Protein AF-A0A535X937-F1 (afdb_monomer_lite)

Foldseek 3Di:
DFDEAEAEFFAFDDDPRCPPARAHDPVSLVVLLVVLVVDDDAFAEEEEPGNRRVSSCVSSPDDHPYYDNCPPVCVVVVVVVVVVVCVVIPRHYYYYYDHD

Sequence (100 aa):
MRTLEVRRHAYTKRGAARGRGSHLSQEGIEQARSIGVSMGPFGYVTASLAPRTLETAIALGYAVDDLLDLSGELWEAAQAELAHRVARHDPRLTCVTSSF

Secondary structure (DSSP, 8-state):
---EEEEE--PBP-GGGG-SS-PBPHHHHHHHHHHHHHS---SEEEEESSHHHHHHHHHTT----EEE---GGGHHHHHHHHHHHHTTS-TT-EEEEE--

Structure (mmCIF, N/CA/C/O backbone):
data_AF-A0A535X937-F1
#
_entry.id   AF-A0A535X937-F1
#
loop_
_atom_site.group_PDB
_atom_site.id
_atom_site.type_symbol
_atom_site.label_atom_id
_atom_site.label_alt_id
_atom_site.label_comp_id
_atom_site.label_asym_id
_atom_site.label_entity_id
_atom_site.label_seq_id
_atom_site.pdbx_PDB_ins_code
_atom_site.Cartn_x
_atom_site.Cartn_y
_atom_site.Cartn_z
_atom_site.occupancy
_atom_site.B_iso_or_equiv
_atom_site.auth_seq_id
_atom_site.auth_comp_id
_atom_site.auth_asym_id
_atom_site.auth_atom_id
_atom_site.pdbx_PDB_model_num
ATOM 1 N N . MET A 1 1 ? 3.423 -4.375 -22.761 1.00 61.03 1 MET A N 1
ATOM 2 C CA . MET A 1 1 ? 3.274 -2.969 -22.328 1.00 61.03 1 MET A CA 1
ATOM 3 C C . MET A 1 1 ? 3.719 -2.901 -20.875 1.00 61.03 1 MET A C 1
ATOM 5 O O . MET A 1 1 ? 3.467 -3.870 -20.171 1.00 61.03 1 MET A O 1
ATOM 9 N N . ARG A 1 2 ? 4.446 -1.859 -20.46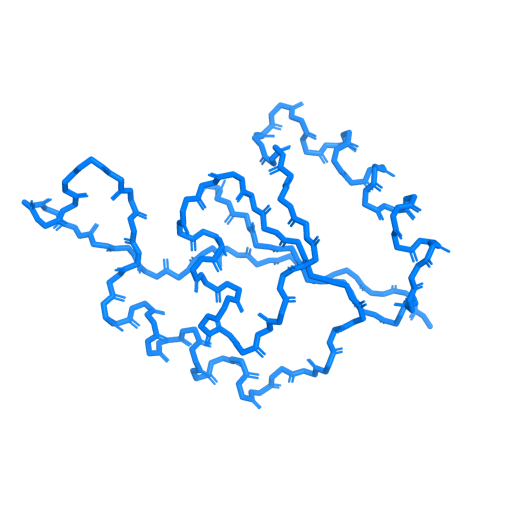0 1.00 69.94 2 ARG A N 1
ATOM 10 C CA . ARG A 1 2 ? 4.857 -1.673 -19.057 1.00 69.94 2 ARG A CA 1
ATOM 11 C C . ARG A 1 2 ? 3.807 -0.800 -18.377 1.00 69.94 2 ARG A C 1
ATOM 13 O O . ARG A 1 2 ? 3.458 0.231 -18.947 1.00 69.94 2 ARG A O 1
ATOM 20 N N . THR A 1 3 ? 3.324 -1.205 -17.207 1.00 77.81 3 THR A N 1
ATOM 21 C CA . THR A 1 3 ? 2.255 -0.497 -16.491 1.00 77.81 3 THR A CA 1
ATOM 22 C C . THR A 1 3 ? 2.694 -0.193 -15.059 1.00 77.81 3 THR A C 1
ATOM 24 O O . THR A 1 3 ? 3.202 -1.070 -14.359 1.00 77.81 3 THR A O 1
ATOM 27 N N . LEU A 1 4 ? 2.490 1.057 -14.642 1.00 82.06 4 LEU A N 1
ATOM 28 C CA . LEU A 1 4 ? 2.720 1.546 -13.284 1.00 82.06 4 LEU A CA 1
ATOM 29 C C . LEU A 1 4 ? 1.363 1.809 -12.621 1.00 82.06 4 LEU A C 1
ATOM 31 O O . LEU A 1 4 ? 0.587 2.622 -13.114 1.00 82.06 4 LEU A O 1
ATOM 35 N N . GLU A 1 5 ? 1.098 1.132 -11.510 1.00 86.81 5 GLU A N 1
ATOM 36 C CA . GLU A 1 5 ? -0.079 1.326 -10.666 1.00 86.81 5 GLU A CA 1
ATOM 37 C C . GLU A 1 5 ? 0.341 2.118 -9.425 1.00 86.81 5 GLU A C 1
ATOM 39 O O . GLU A 1 5 ? 1.164 1.663 -8.628 1.00 86.81 5 GLU A O 1
ATOM 44 N N . VAL A 1 6 ? -0.234 3.304 -9.240 1.00 85.94 6 VAL A N 1
ATOM 45 C CA . VAL A 1 6 ? 0.023 4.142 -8.062 1.00 85.94 6 VAL A CA 1
ATOM 46 C C . VAL A 1 6 ? -1.239 4.199 -7.216 1.00 85.94 6 VAL A C 1
ATOM 48 O O . VAL A 1 6 ? -2.300 4.602 -7.694 1.00 85.94 6 VAL A O 1
ATOM 51 N N . ARG A 1 7 ? -1.136 3.816 -5.941 1.00 87.69 7 ARG A N 1
ATOM 52 C CA . ARG A 1 7 ? -2.267 3.787 -5.006 1.00 87.69 7 ARG A CA 1
ATOM 53 C C . ARG A 1 7 ? -1.948 4.535 -3.725 1.00 87.69 7 ARG A C 1
ATOM 55 O O . ARG A 1 7 ? -0.822 4.535 -3.239 1.00 87.69 7 ARG A O 1
ATOM 62 N N . ARG A 1 8 ? -2.979 5.134 -3.131 1.00 87.75 8 ARG A N 1
ATOM 63 C CA . ARG A 1 8 ? -2.887 5.679 -1.773 1.00 87.75 8 ARG A CA 1
ATOM 64 C C . ARG A 1 8 ? -2.999 4.571 -0.732 1.00 87.75 8 ARG A C 1
ATOM 66 O O . ARG A 1 8 ? -3.622 3.540 -0.984 1.00 87.75 8 ARG A O 1
ATOM 73 N N . HIS A 1 9 ? -2.423 4.811 0.444 1.00 90.44 9 HIS A N 1
ATOM 74 C CA . HIS A 1 9 ? -2.623 3.939 1.601 1.00 90.44 9 HIS A CA 1
ATOM 75 C C . HIS A 1 9 ? -4.108 3.825 1.988 1.00 90.44 9 HIS A C 1
ATOM 77 O O . HIS A 1 9 ? -4.900 4.747 1.768 1.00 90.44 9 HIS A O 1
ATOM 83 N N . ALA A 1 10 ? -4.464 2.710 2.623 1.00 91.56 10 ALA A N 1
ATOM 84 C CA . ALA A 1 10 ? -5.805 2.486 3.151 1.00 91.56 10 ALA A CA 1
ATOM 85 C C . ALA A 1 10 ? -6.087 3.337 4.407 1.00 91.56 10 ALA A C 1
ATOM 87 O O . ALA A 1 10 ? -5.258 4.142 4.853 1.00 91.56 10 ALA A O 1
ATOM 88 N N . TYR A 1 11 ? -7.282 3.184 4.983 1.00 91.38 11 TYR A N 1
ATOM 89 C CA . TYR A 1 11 ? -7.692 3.952 6.157 1.00 91.38 11 TYR A CA 1
ATOM 90 C C . TYR A 1 11 ? -6.769 3.750 7.360 1.00 91.38 11 TYR A C 1
ATOM 92 O O . TYR A 1 11 ? -6.375 2.640 7.712 1.00 91.38 11 TYR A O 1
ATOM 100 N N . THR A 1 12 ? -6.448 4.857 8.024 1.00 91.75 12 THR A N 1
ATOM 101 C CA . THR A 1 12 ? -5.575 4.881 9.197 1.00 91.75 12 THR A CA 1
ATOM 102 C C . THR A 1 12 ? -6.377 5.005 10.483 1.00 91.75 12 THR A C 1
ATOM 104 O O . THR A 1 12 ? -7.494 5.532 10.486 1.00 91.75 12 THR A O 1
ATOM 107 N N . LYS A 1 13 ? -5.771 4.617 11.608 1.00 90.69 13 LYS A N 1
ATOM 108 C CA . LYS A 1 13 ? -6.316 4.914 12.941 1.00 90.69 13 LYS A CA 1
ATOM 109 C C . LYS A 1 13 ? -6.554 6.423 13.097 1.00 90.69 13 LYS A C 1
ATOM 111 O O . LYS A 1 13 ? -5.772 7.249 12.615 1.00 90.69 13 LYS A O 1
ATOM 116 N N . ARG A 1 14 ? -7.647 6.789 13.772 1.00 83.88 14 ARG A N 1
ATOM 117 C CA . ARG A 1 14 ? -8.049 8.183 14.032 1.00 83.88 14 ARG A CA 1
ATOM 118 C C . ARG A 1 14 ? -8.154 8.450 15.537 1.00 83.88 14 ARG A C 1
ATOM 120 O O . ARG A 1 14 ? -8.231 7.517 16.334 1.00 83.88 14 ARG A O 1
ATOM 127 N N . GLY A 1 15 ? -8.167 9.728 15.917 1.00 80.81 15 GLY A N 1
ATOM 128 C CA . GLY A 1 15 ? -8.345 10.160 17.308 1.00 80.81 15 GLY A CA 1
ATOM 129 C C . GLY A 1 15 ? -7.245 9.650 18.245 1.00 80.81 15 GLY A C 1
ATOM 130 O O . GLY A 1 15 ? -6.088 9.532 17.844 1.00 80.81 15 GLY A O 1
ATOM 131 N N . ALA A 1 16 ? -7.615 9.318 19.485 1.00 73.25 16 ALA A N 1
ATOM 132 C CA . ALA A 1 16 ? -6.687 8.830 20.512 1.00 73.25 16 ALA A CA 1
ATOM 133 C C . ALA A 1 16 ? -5.920 7.558 20.092 1.00 73.25 16 ALA A C 1
ATOM 135 O O . ALA A 1 16 ? -4.781 7.357 20.504 1.00 73.25 16 ALA A O 1
ATOM 136 N N . ALA A 1 17 ? -6.502 6.737 19.212 1.00 68.81 17 ALA A N 1
ATOM 137 C CA . ALA A 1 17 ? -5.885 5.513 18.703 1.00 68.81 17 ALA A CA 1
ATOM 138 C C . ALA A 1 17 ? -4.777 5.753 17.658 1.00 68.81 17 ALA A C 1
ATOM 140 O O . ALA A 1 17 ? -4.099 4.804 17.265 1.00 68.81 17 ALA A O 1
ATOM 141 N N . ARG A 1 18 ? -4.587 6.996 17.185 1.00 73.44 18 ARG A N 1
ATOM 142 C CA . ARG A 1 18 ? -3.542 7.339 16.206 1.00 73.44 18 ARG A CA 1
ATOM 143 C C . ARG A 1 18 ? -2.129 7.232 16.792 1.00 73.44 18 ARG A C 1
ATOM 145 O O . ARG A 1 18 ? -1.217 6.900 16.052 1.00 73.44 18 ARG A O 1
ATOM 152 N N . GLY A 1 19 ? -1.935 7.479 18.092 1.00 69.00 19 GLY A N 1
ATOM 153 C CA . GLY A 1 19 ? -0.622 7.374 18.749 1.00 69.00 19 GLY A CA 1
ATOM 154 C C . GLY A 1 19 ? 0.530 8.097 18.016 1.00 69.00 19 GLY A C 1
ATOM 155 O O . GLY A 1 19 ? 0.317 9.089 17.314 1.00 69.00 19 GLY A O 1
ATOM 156 N N . ARG A 1 20 ? 1.765 7.587 18.174 1.00 56.03 20 ARG A N 1
ATOM 157 C CA . ARG A 1 20 ? 2.956 7.989 17.398 1.00 56.03 20 ARG A CA 1
ATOM 158 C C . ARG A 1 20 ? 3.091 7.110 16.152 1.00 56.03 20 ARG A C 1
ATOM 160 O O . ARG A 1 20 ? 3.873 6.171 16.137 1.00 56.03 20 ARG A O 1
ATOM 167 N N . GLY A 1 21 ? 2.314 7.405 15.118 1.00 62.44 21 GLY A N 1
ATOM 168 C CA . GLY A 1 21 ? 2.424 6.715 13.833 1.00 62.44 21 GLY A CA 1
ATOM 169 C C . GLY A 1 21 ? 1.062 6.527 13.197 1.00 62.44 21 GLY A C 1
ATOM 170 O O . GLY A 1 21 ? 0.156 5.955 13.787 1.00 62.44 21 GLY A O 1
ATOM 171 N N . SER A 1 22 ? 0.891 7.021 11.974 1.00 81.81 22 SER A N 1
ATOM 172 C CA . SER A 1 22 ? -0.385 6.927 11.264 1.00 81.81 22 SER A CA 1
ATOM 173 C C . SER A 1 22 ? -0.593 5.524 10.681 1.00 81.81 22 SER A C 1
ATOM 175 O O . SER A 1 22 ? -0.739 5.418 9.474 1.00 81.81 22 SER A O 1
ATOM 177 N N . HIS A 1 23 ? -0.556 4.474 11.505 1.00 90.62 23 HIS A N 1
ATOM 178 C CA . HIS A 1 23 ? -0.773 3.073 11.120 1.00 90.62 23 HIS A CA 1
ATOM 179 C C . HIS A 1 23 ? -2.201 2.829 10.607 1.00 90.62 23 HIS A C 1
ATOM 181 O O . HIS A 1 23 ? -3.119 3.610 10.899 1.00 90.62 23 HIS A O 1
ATOM 187 N N . LEU A 1 24 ? -2.408 1.732 9.880 1.00 92.75 24 LEU A N 1
ATOM 188 C CA . LEU A 1 24 ? -3.726 1.331 9.392 1.00 92.75 24 LEU A CA 1
ATOM 189 C C . LEU A 1 24 ? -4.708 1.023 10.530 1.00 92.75 24 LEU A C 1
ATOM 191 O O . LEU A 1 24 ? -4.345 0.516 11.597 1.00 92.75 24 LEU A O 1
ATOM 195 N N . SER A 1 25 ? -5.979 1.355 10.302 1.00 93.25 25 SER A N 1
ATOM 196 C CA . SER A 1 25 ? -7.084 0.826 11.101 1.00 93.25 25 SER A CA 1
ATOM 197 C C . SER A 1 25 ? -7.413 -0.599 10.652 1.00 93.25 25 SER A C 1
ATOM 199 O O . SER A 1 25 ? -7.044 -1.015 9.555 1.00 93.25 25 SER A O 1
ATOM 201 N N . GLN A 1 26 ? -8.150 -1.341 11.479 1.00 94.38 26 GLN A N 1
ATOM 202 C CA . GLN A 1 26 ? -8.649 -2.666 11.101 1.00 94.38 26 GLN A CA 1
ATOM 203 C C . GLN A 1 26 ? -9.505 -2.605 9.822 1.00 94.38 26 GLN A C 1
ATOM 205 O O . GLN A 1 26 ? -9.299 -3.392 8.904 1.00 94.38 26 GLN A O 1
ATOM 210 N N . GLU A 1 27 ? -10.373 -1.596 9.717 1.00 95.31 27 GLU A N 1
ATOM 211 C CA . GLU A 1 27 ? -11.150 -1.300 8.506 1.00 95.31 27 GLU A CA 1
ATOM 212 C C . GLU A 1 27 ? -10.245 -1.048 7.285 1.00 95.31 27 GLU A C 1
ATOM 214 O O . GLU A 1 27 ? -10.521 -1.533 6.191 1.00 95.31 27 GLU A O 1
ATOM 219 N N . GLY A 1 28 ? -9.124 -0.337 7.462 1.00 94.75 28 GLY A N 1
ATOM 220 C CA . GLY A 1 28 ? -8.138 -0.126 6.402 1.00 94.75 28 GLY A CA 1
ATOM 221 C C . GLY A 1 28 ? -7.466 -1.422 5.945 1.00 94.75 28 GLY A C 1
ATOM 222 O O . GLY A 1 28 ? -7.264 -1.617 4.748 1.00 94.75 28 GLY A O 1
ATOM 223 N N . ILE A 1 29 ? -7.167 -2.335 6.874 1.00 96.44 29 ILE A N 1
ATOM 224 C CA . ILE A 1 29 ? -6.625 -3.664 6.553 1.00 96.44 29 ILE A CA 1
ATOM 225 C C . ILE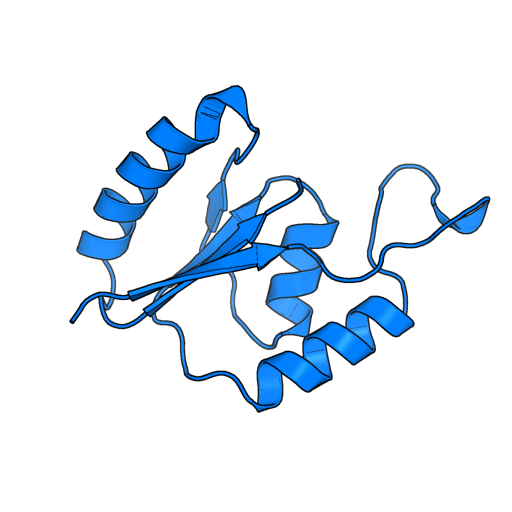 A 1 29 ? -7.646 -4.482 5.752 1.00 96.44 29 ILE A C 1
ATOM 227 O O . ILE A 1 29 ? -7.292 -5.096 4.747 1.00 96.44 29 ILE A O 1
ATOM 231 N N . GLU A 1 30 ? -8.910 -4.490 6.173 1.00 97.81 30 GLU A N 1
ATOM 232 C CA . GLU A 1 30 ? -9.988 -5.219 5.492 1.00 97.81 30 GLU A CA 1
ATOM 233 C C . GLU A 1 30 ? -10.256 -4.667 4.091 1.00 97.81 30 GLU A C 1
ATOM 235 O O . GLU A 1 30 ? -10.356 -5.437 3.133 1.00 97.81 30 GLU A O 1
ATOM 240 N N . GLN A 1 31 ? -10.277 -3.339 3.951 1.00 95.06 31 GLN A N 1
ATOM 241 C CA . GLN A 1 31 ? -10.389 -2.668 2.661 1.00 95.06 31 GLN A CA 1
ATOM 242 C C . GLN A 1 31 ? -9.230 -3.043 1.730 1.00 95.06 31 GLN A C 1
ATOM 244 O O . GLN A 1 31 ? -9.466 -3.433 0.586 1.00 95.06 31 GLN A O 1
ATOM 249 N N . ALA A 1 32 ? -7.985 -2.944 2.207 1.00 95.31 32 ALA A N 1
ATOM 250 C CA . ALA A 1 32 ? -6.808 -3.298 1.420 1.00 95.31 32 ALA A CA 1
ATOM 251 C C . ALA A 1 32 ? -6.867 -4.763 0.971 1.00 95.31 32 ALA A C 1
ATOM 253 O O . ALA A 1 32 ? -6.709 -5.047 -0.213 1.00 95.31 32 ALA A O 1
ATOM 254 N N . ARG A 1 33 ? -7.207 -5.686 1.876 1.00 96.44 33 ARG A N 1
ATOM 255 C CA . ARG A 1 33 ? -7.345 -7.108 1.544 1.00 96.44 33 ARG A CA 1
ATOM 256 C C . ARG A 1 33 ? -8.404 -7.353 0.471 1.00 96.44 33 ARG A C 1
ATOM 258 O O . ARG A 1 33 ? -8.149 -8.091 -0.476 1.00 96.44 33 ARG A O 1
ATOM 265 N N . SER A 1 34 ? -9.571 -6.720 0.590 1.00 95.56 34 SER A N 1
ATOM 266 C CA . SER A 1 34 ? -10.647 -6.849 -0.399 1.00 95.56 34 SER A CA 1
ATOM 267 C C . SER A 1 34 ? -10.217 -6.373 -1.785 1.00 95.56 34 SER A C 1
ATOM 269 O O . SER A 1 34 ? -10.578 -6.997 -2.779 1.00 95.56 34 SER A O 1
ATOM 271 N N . ILE A 1 35 ? -9.471 -5.270 -1.859 1.00 93.25 35 ILE A N 1
ATOM 272 C CA . ILE A 1 35 ? -8.971 -4.737 -3.127 1.00 93.25 35 ILE A CA 1
ATOM 273 C C . ILE A 1 35 ? -7.928 -5.692 -3.715 1.00 93.25 35 ILE A C 1
ATOM 275 O O . ILE A 1 35 ? -8.035 -6.049 -4.886 1.00 93.25 35 ILE A O 1
ATOM 279 N N . GLY A 1 36 ? -6.979 -6.154 -2.898 1.00 92.62 36 GLY A N 1
ATOM 280 C CA . GLY A 1 36 ? -5.872 -7.015 -3.317 1.00 92.62 36 GLY A CA 1
ATOM 281 C C . GLY A 1 36 ? -6.317 -8.308 -3.999 1.00 92.62 36 GLY A C 1
ATOM 282 O O . GLY A 1 36 ? -5.736 -8.703 -5.001 1.00 92.62 36 GLY A O 1
ATOM 283 N N . VAL A 1 37 ? -7.425 -8.907 -3.544 1.00 93.25 37 VAL A N 1
ATOM 284 C CA . VAL A 1 37 ? -8.021 -10.107 -4.168 1.00 93.25 37 VAL A CA 1
ATOM 285 C C . VAL A 1 37 ? -8.417 -9.883 -5.634 1.00 93.25 37 VAL A C 1
ATOM 287 O O . VAL A 1 37 ? -8.368 -10.813 -6.433 1.00 93.25 37 VAL A O 1
ATOM 290 N N . SER A 1 38 ? -8.813 -8.662 -5.998 1.00 89.88 38 SER A N 1
ATOM 291 C CA . SER A 1 38 ? -9.203 -8.317 -7.373 1.00 89.88 38 SER A CA 1
ATOM 292 C C . SER A 1 38 ? -8.035 -7.860 -8.249 1.00 89.88 38 SER A C 1
ATOM 294 O O . SER A 1 38 ? -8.205 -7.661 -9.452 1.00 89.88 38 SER A O 1
ATOM 296 N N . MET A 1 39 ? -6.859 -7.656 -7.655 1.00 87.94 39 MET A N 1
ATOM 297 C CA . MET A 1 39 ? -5.703 -7.110 -8.349 1.00 87.94 39 MET A CA 1
ATOM 298 C C . MET A 1 39 ? -4.863 -8.225 -8.980 1.00 87.94 39 MET A C 1
ATOM 300 O O . MET A 1 39 ? -4.746 -9.333 -8.459 1.00 87.94 39 MET A O 1
ATOM 304 N N . GLY A 1 40 ? -4.267 -7.923 -10.134 1.00 84.12 40 GLY A N 1
ATOM 305 C CA . GLY A 1 40 ? -3.344 -8.835 -10.806 1.00 84.12 40 GLY A CA 1
ATOM 306 C C . GLY A 1 40 ? -2.005 -8.983 -10.067 1.00 84.12 40 GLY A C 1
ATOM 307 O O . GLY A 1 40 ? -1.743 -8.286 -9.081 1.00 84.12 40 GLY A O 1
ATOM 308 N N . PRO A 1 41 ? -1.125 -9.880 -10.539 1.00 86.81 41 PRO A N 1
ATOM 309 C CA . PRO A 1 41 ? 0.219 -10.014 -9.993 1.00 86.81 41 PRO A CA 1
ATOM 310 C C . PRO A 1 41 ? 1.084 -8.798 -10.350 1.00 86.81 41 PRO A C 1
ATOM 312 O O . PRO A 1 41 ? 1.066 -8.332 -11.491 1.00 86.81 41 PRO A O 1
ATOM 315 N N . PHE A 1 42 ? 1.887 -8.336 -9.391 1.00 87.31 42 PHE A N 1
ATOM 316 C CA . PHE A 1 42 ? 2.923 -7.326 -9.607 1.00 87.31 42 PHE A CA 1
ATOM 317 C C . PHE A 1 42 ? 4.304 -7.971 -9.593 1.00 87.31 42 PHE A C 1
ATOM 319 O O . PHE A 1 42 ? 4.580 -8.824 -8.754 1.00 87.31 42 PHE A O 1
ATOM 326 N N . GLY A 1 43 ? 5.157 -7.569 -10.535 1.00 84.62 43 GLY A N 1
ATOM 327 C CA . GLY A 1 43 ? 6.542 -8.042 -10.621 1.00 84.62 43 GLY A CA 1
ATOM 328 C C . GLY A 1 43 ? 7.505 -7.258 -9.729 1.00 84.62 43 GLY A C 1
ATOM 329 O O . GLY A 1 43 ? 8.623 -7.712 -9.505 1.00 84.62 43 GLY A O 1
ATOM 330 N N . TYR A 1 44 ? 7.078 -6.084 -9.252 1.00 86.56 44 TYR A N 1
ATOM 331 C CA . TYR A 1 44 ? 7.830 -5.250 -8.321 1.00 86.56 44 TYR A CA 1
ATOM 332 C C . TYR A 1 44 ? 6.871 -4.366 -7.513 1.00 86.56 44 TYR A C 1
ATOM 334 O O . TYR A 1 44 ? 6.014 -3.686 -8.091 1.00 86.56 44 TYR A O 1
ATOM 342 N N . VAL A 1 45 ? 6.999 -4.355 -6.190 1.00 89.75 45 VAL A N 1
ATOM 343 C CA . VAL A 1 45 ? 6.153 -3.564 -5.289 1.00 89.75 45 VAL A CA 1
ATOM 344 C C . VAL A 1 45 ? 7.017 -2.721 -4.371 1.00 89.75 45 VAL A C 1
ATOM 346 O O . VAL A 1 45 ? 7.868 -3.227 -3.643 1.00 89.75 45 VAL A O 1
ATOM 349 N N . THR A 1 46 ? 6.749 -1.420 -4.357 1.00 90.44 46 THR A N 1
ATOM 350 C CA . THR A 1 46 ? 7.404 -0.482 -3.451 1.00 90.44 46 THR A CA 1
ATOM 351 C C . THR A 1 46 ? 6.388 0.248 -2.582 1.00 90.44 46 THR A C 1
ATOM 353 O O . THR A 1 46 ? 5.242 0.489 -2.977 1.00 90.44 46 THR A O 1
ATOM 356 N N . ALA A 1 47 ? 6.826 0.628 -1.389 1.00 89.81 47 ALA A N 1
ATOM 357 C CA . ALA A 1 47 ? 6.071 1.470 -0.480 1.00 89.81 47 ALA A CA 1
ATOM 358 C C . ALA A 1 47 ? 6.905 2.675 -0.046 1.00 89.81 47 ALA A C 1
ATOM 360 O O . ALA A 1 47 ? 8.134 2.660 -0.101 1.00 89.81 47 ALA A O 1
ATOM 361 N N . SER A 1 48 ? 6.237 3.732 0.416 1.00 85.81 48 SER A N 1
ATOM 362 C CA . SER A 1 48 ? 6.962 4.839 1.036 1.00 85.81 48 SER A CA 1
ATOM 363 C C . SER A 1 48 ? 7.522 4.479 2.422 1.00 85.81 48 SER A C 1
ATOM 365 O O . SER A 1 48 ? 7.091 3.515 3.050 1.00 85.81 48 SER A O 1
ATOM 367 N N . LEU A 1 49 ? 8.402 5.324 2.967 1.00 86.50 49 LEU A N 1
ATOM 368 C CA . LEU A 1 49 ? 8.907 5.203 4.347 1.00 86.50 49 LEU A CA 1
ATOM 369 C C . LEU A 1 49 ? 7.827 5.338 5.446 1.00 86.50 49 LEU A C 1
ATOM 371 O O . LEU A 1 49 ? 8.106 5.140 6.629 1.00 86.50 49 LEU A O 1
ATOM 375 N N . ALA A 1 50 ? 6.590 5.699 5.098 1.00 86.69 50 ALA A N 1
ATOM 376 C CA . ALA A 1 50 ? 5.509 5.823 6.066 1.00 86.69 50 ALA A CA 1
ATOM 377 C C . ALA A 1 50 ? 4.929 4.440 6.437 1.00 86.69 50 ALA A C 1
ATOM 379 O O . ALA A 1 50 ? 4.492 3.724 5.545 1.00 86.69 50 ALA A O 1
ATOM 380 N N . PRO A 1 51 ? 4.754 4.083 7.726 1.00 90.00 51 PRO A N 1
ATOM 381 C CA . PRO A 1 51 ? 4.285 2.741 8.108 1.00 90.00 51 PRO A CA 1
ATOM 382 C C . PRO A 1 51 ? 2.995 2.276 7.404 1.00 90.00 51 PRO A C 1
ATOM 384 O O . PRO A 1 51 ? 2.898 1.135 6.966 1.00 90.00 51 PRO A O 1
ATOM 387 N N . ARG A 1 52 ? 2.030 3.184 7.200 1.00 91.00 52 ARG A N 1
ATOM 388 C CA . ARG A 1 52 ? 0.758 2.897 6.508 1.00 91.00 52 ARG A CA 1
ATOM 389 C C . ARG A 1 52 ? 0.886 2.428 5.067 1.00 91.00 52 ARG A C 1
ATOM 391 O O . ARG A 1 52 ? 0.004 1.712 4.603 1.00 91.00 52 ARG A O 1
ATOM 398 N N . THR A 1 53 ? 1.903 2.861 4.328 1.00 91.50 53 THR A N 1
ATOM 399 C CA . THR A 1 53 ? 2.056 2.472 2.918 1.00 91.50 53 THR A CA 1
ATOM 400 C C . THR A 1 53 ? 2.599 1.052 2.826 1.00 91.50 53 THR A C 1
ATOM 402 O O . THR A 1 53 ? 2.042 0.248 2.075 1.00 91.50 53 THR A O 1
ATOM 405 N N . LEU A 1 54 ? 3.583 0.716 3.668 1.00 92.19 54 LEU A N 1
ATOM 406 C CA . LEU A 1 54 ? 4.091 -0.646 3.835 1.00 92.19 54 LEU A CA 1
ATOM 407 C C . LEU A 1 54 ? 2.976 -1.596 4.295 1.00 92.19 54 LEU A C 1
ATOM 409 O O . LEU A 1 54 ? 2.729 -2.620 3.664 1.00 92.19 54 LEU A O 1
ATOM 413 N N . GLU A 1 55 ? 2.243 -1.224 5.345 1.00 95.06 55 GLU A N 1
ATOM 414 C CA . GLU A 1 55 ? 1.114 -2.010 5.857 1.00 95.06 55 GLU A CA 1
ATOM 415 C C . GLU A 1 55 ? 0.025 -2.220 4.801 1.00 95.06 55 GLU A C 1
ATOM 417 O O . GLU A 1 55 ? -0.541 -3.307 4.716 1.00 95.06 55 GLU A O 1
ATOM 422 N N . THR A 1 56 ? -0.250 -1.208 3.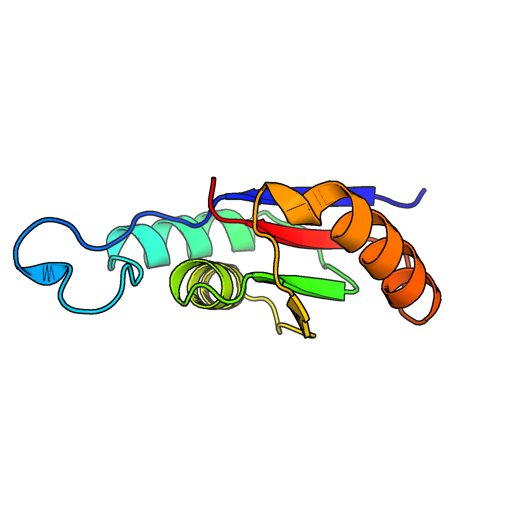970 1.00 95.25 56 THR A N 1
ATOM 423 C CA . THR A 1 56 ? -1.229 -1.330 2.880 1.00 95.25 56 THR A CA 1
ATOM 424 C C . THR A 1 56 ? -0.759 -2.336 1.837 1.00 95.25 56 THR A C 1
ATOM 426 O O . THR A 1 56 ? -1.546 -3.183 1.434 1.00 95.25 56 THR A O 1
ATOM 429 N N . ALA A 1 57 ? 0.506 -2.274 1.411 1.00 94.50 57 ALA A N 1
ATOM 430 C CA . ALA A 1 57 ? 1.051 -3.200 0.418 1.00 94.50 57 ALA A CA 1
ATOM 431 C C . ALA A 1 57 ? 1.011 -4.657 0.910 1.00 94.50 57 ALA A C 1
ATOM 433 O O . ALA A 1 57 ? 0.577 -5.547 0.180 1.00 94.50 57 ALA A O 1
ATOM 434 N N . ILE A 1 58 ? 1.357 -4.878 2.181 1.00 95.44 58 ILE A N 1
ATOM 435 C CA . ILE A 1 58 ? 1.257 -6.197 2.815 1.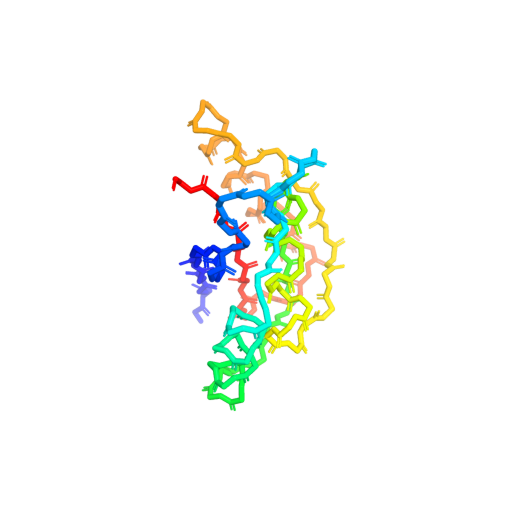00 95.44 58 ILE A CA 1
ATOM 436 C C . ILE A 1 58 ? -0.207 -6.648 2.904 1.00 95.44 58 ILE A C 1
ATOM 438 O O . ILE A 1 58 ? -0.524 -7.787 2.571 1.00 95.44 58 ILE A O 1
ATOM 442 N N . ALA A 1 59 ? -1.122 -5.768 3.321 1.00 96.50 59 ALA A N 1
ATOM 443 C CA . ALA A 1 59 ? -2.542 -6.101 3.443 1.00 96.50 59 ALA A CA 1
ATOM 444 C C . ALA A 1 59 ? -3.218 -6.371 2.086 1.00 96.50 59 ALA A C 1
ATOM 446 O O . ALA A 1 59 ? -4.130 -7.193 2.025 1.00 96.50 59 ALA A O 1
ATOM 447 N N . LEU A 1 60 ? -2.744 -5.737 1.007 1.00 95.06 60 LEU A N 1
ATOM 448 C CA . LEU A 1 60 ? -3.115 -6.049 -0.379 1.00 95.06 60 LEU A CA 1
ATOM 449 C C . LEU A 1 60 ? -2.641 -7.449 -0.817 1.00 95.06 60 LEU A C 1
ATOM 451 O O . LEU A 1 60 ? -3.107 -7.950 -1.834 1.00 95.06 60 LEU A O 1
ATOM 455 N N . GLY A 1 61 ? -1.753 -8.095 -0.055 1.00 95.31 61 GLY A N 1
ATOM 456 C CA . GLY A 1 61 ? -1.258 -9.443 -0.334 1.00 95.31 61 GLY A CA 1
ATOM 457 C C . GLY A 1 61 ? 0.054 -9.484 -1.115 1.00 95.31 61 GLY A C 1
ATOM 458 O O . GLY A 1 61 ? 0.367 -10.518 -1.701 1.00 95.31 61 GLY A O 1
ATOM 459 N N . TYR A 1 62 ? 0.825 -8.393 -1.129 1.00 93.88 62 TYR A N 1
ATOM 460 C CA . TYR A 1 62 ? 2.080 -8.320 -1.874 1.00 93.88 62 TYR A CA 1
ATOM 461 C C . TYR A 1 62 ? 3.314 -8.367 -0.973 1.00 93.88 62 TYR A C 1
ATOM 463 O O . TYR A 1 62 ? 3.348 -7.767 0.103 1.00 93.88 62 TYR A O 1
ATOM 471 N N . ALA A 1 63 ? 4.353 -9.053 -1.454 1.00 92.75 63 ALA A N 1
ATOM 472 C CA . ALA A 1 63 ? 5.701 -8.907 -0.927 1.00 92.75 63 ALA A CA 1
ATOM 473 C C . ALA A 1 63 ? 6.249 -7.547 -1.370 1.00 92.75 63 ALA A C 1
ATOM 475 O O . ALA A 1 63 ? 6.141 -7.195 -2.540 1.00 92.75 63 ALA A O 1
ATOM 476 N N . VAL A 1 64 ? 6.787 -6.778 -0.427 1.00 92.12 64 VAL A N 1
ATOM 477 C CA . VAL A 1 64 ? 7.358 -5.458 -0.707 1.00 92.12 64 VAL A CA 1
ATOM 478 C C . VAL A 1 64 ? 8.843 -5.628 -0.959 1.00 92.12 64 VAL A C 1
ATOM 480 O O . VAL A 1 64 ? 9.563 -6.111 -0.087 1.00 92.12 64 VAL A O 1
ATOM 483 N N . ASP A 1 65 ? 9.278 -5.229 -2.147 1.00 91.12 65 ASP A N 1
ATOM 484 C CA . ASP A 1 65 ? 10.668 -5.337 -2.576 1.00 91.12 65 ASP A CA 1
ATOM 485 C C . ASP A 1 65 ? 11.515 -4.192 -2.020 1.00 91.12 65 ASP A C 1
ATOM 487 O O . ASP A 1 65 ? 12.707 -4.365 -1.772 1.00 91.12 65 ASP A O 1
ATOM 491 N N . ASP A 1 66 ? 10.912 -3.011 -1.836 1.00 88.50 66 ASP A N 1
ATOM 492 C CA . ASP A 1 66 ? 11.674 -1.810 -1.510 1.00 88.50 66 ASP A CA 1
ATOM 493 C C . ASP A 1 66 ? 10.873 -0.710 -0.817 1.00 88.50 66 ASP A C 1
ATOM 495 O O . ASP A 1 66 ? 9.669 -0.532 -1.049 1.00 88.50 66 ASP A O 1
ATOM 499 N N . LEU A 1 67 ? 11.589 0.091 -0.029 1.00 87.81 67 LEU A N 1
ATOM 500 C CA . LEU A 1 67 ? 11.067 1.280 0.625 1.00 87.81 67 LEU A CA 1
ATOM 501 C C . LEU A 1 67 ? 11.739 2.526 0.056 1.00 87.81 67 LEU A C 1
ATOM 503 O O . LEU A 1 67 ? 12.955 2.686 0.129 1.00 87.81 67 LEU A O 1
ATOM 507 N N . LEU A 1 68 ? 10.926 3.433 -0.474 1.00 83.88 68 LEU A N 1
ATOM 508 C CA . LEU A 1 68 ? 11.392 4.665 -1.098 1.00 83.88 68 LEU A CA 1
ATOM 509 C C . LEU A 1 68 ? 10.954 5.891 -0.301 1.00 83.88 68 LEU A C 1
ATOM 511 O O . LEU A 1 68 ? 9.866 5.934 0.281 1.00 83.88 68 LEU A O 1
ATOM 515 N N . ASP A 1 69 ? 11.779 6.933 -0.311 1.00 79.88 69 ASP A N 1
ATOM 51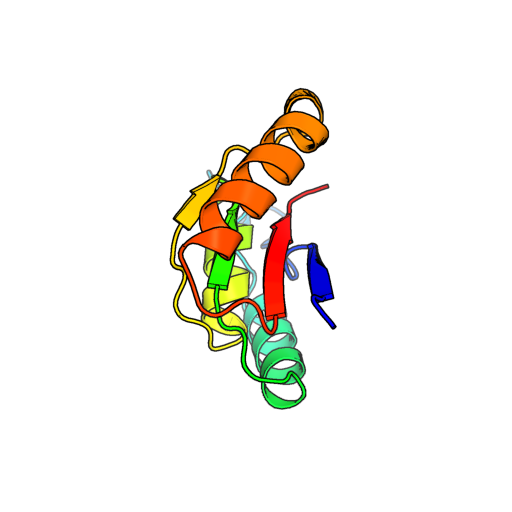6 C CA . ASP A 1 69 ? 11.302 8.254 0.080 1.00 79.88 69 ASP A CA 1
ATOM 517 C C . ASP A 1 69 ? 10.445 8.817 -1.060 1.00 79.88 69 ASP A C 1
ATOM 519 O O . ASP A 1 69 ? 10.947 9.274 -2.083 1.00 79.88 69 ASP A O 1
ATOM 523 N N . LEU A 1 70 ? 9.127 8.699 -0.893 1.00 72.19 70 LEU A N 1
ATOM 524 C CA . LEU A 1 70 ? 8.120 9.169 -1.846 1.00 72.19 70 LEU A CA 1
ATOM 525 C C . LEU A 1 70 ? 7.474 10.481 -1.381 1.00 72.19 70 LEU A C 1
ATOM 527 O O . LEU A 1 70 ? 6.295 10.718 -1.649 1.00 72.19 70 LEU A O 1
ATOM 531 N N . SER A 1 71 ? 8.198 11.302 -0.617 1.00 66.62 71 SER A N 1
ATOM 532 C CA . SER A 1 71 ? 7.738 12.647 -0.269 1.00 66.62 71 SER A CA 1
ATOM 533 C C . SER A 1 71 ? 7.536 13.503 -1.528 1.00 66.62 71 SER A C 1
ATOM 535 O O . SER A 1 71 ? 8.180 13.295 -2.555 1.00 66.62 71 SER A O 1
ATOM 537 N N . GLY A 1 72 ? 6.597 14.455 -1.472 1.00 62.72 72 GLY A N 1
ATOM 538 C CA . GLY A 1 72 ? 6.139 15.198 -2.655 1.00 62.72 72 GLY A CA 1
ATOM 539 C C . GLY A 1 72 ? 7.244 15.940 -3.419 1.00 62.72 72 GLY A C 1
ATOM 540 O O . GLY A 1 72 ? 7.161 16.051 -4.636 1.00 62.72 72 GLY A O 1
ATOM 541 N N . GLU A 1 73 ? 8.301 16.384 -2.735 1.00 64.56 73 GLU A N 1
ATOM 542 C CA . GLU A 1 73 ? 9.467 17.036 -3.356 1.00 64.56 73 GLU A CA 1
ATOM 543 C C . GLU A 1 73 ? 10.353 16.056 -4.147 1.00 64.56 73 GLU A C 1
ATOM 545 O O . GLU A 1 73 ? 11.083 16.465 -5.047 1.00 64.56 73 GLU A O 1
ATOM 550 N N . LEU A 1 74 ? 10.265 14.757 -3.850 1.00 67.06 74 LEU A N 1
ATOM 551 C CA . LEU A 1 74 ? 11.110 13.700 -4.410 1.00 67.06 74 LEU A CA 1
ATOM 552 C C . LEU A 1 74 ? 10.377 12.790 -5.408 1.00 67.06 74 LEU A C 1
ATOM 554 O O . LEU A 1 74 ? 10.984 11.863 -5.937 1.00 67.06 74 LEU A O 1
ATOM 558 N N . TRP A 1 75 ? 9.101 13.042 -5.715 1.00 68.88 75 TRP A N 1
ATOM 559 C CA . TRP A 1 75 ? 8.281 12.147 -6.544 1.00 68.88 75 TRP A CA 1
ATOM 560 C C . TRP A 1 75 ? 8.835 11.920 -7.961 1.00 68.88 75 TRP A C 1
ATOM 562 O O . TRP A 1 75 ? 8.865 10.787 -8.436 1.00 68.88 75 TRP A O 1
ATOM 572 N N . GLU A 1 76 ? 9.322 12.964 -8.633 1.00 71.81 76 GLU A N 1
ATOM 573 C CA . GLU A 1 76 ? 9.913 12.837 -9.977 1.00 71.81 76 GLU A CA 1
ATOM 574 C C . GLU A 1 76 ? 11.227 12.041 -9.958 1.00 71.81 76 GLU A C 1
ATOM 576 O O . GLU A 1 76 ? 11.442 11.147 -10.779 1.00 71.81 76 GLU A O 1
ATOM 581 N N . ALA A 1 77 ? 12.086 12.299 -8.967 1.00 71.50 77 ALA A N 1
ATOM 582 C CA . ALA A 1 77 ? 13.315 11.535 -8.772 1.00 71.50 77 ALA A CA 1
ATOM 583 C C . ALA A 1 77 ? 13.011 10.065 -8.434 1.00 71.50 77 ALA A C 1
ATOM 585 O O . ALA A 1 77 ? 13.656 9.155 -8.957 1.00 71.50 77 ALA A O 1
ATOM 586 N N . ALA A 1 78 ? 11.983 9.822 -7.620 1.00 69.56 78 ALA A N 1
ATOM 587 C CA . ALA A 1 78 ? 11.528 8.485 -7.278 1.00 69.56 78 ALA A CA 1
ATOM 588 C C . ALA A 1 78 ? 10.951 7.735 -8.487 1.00 69.56 78 ALA A C 1
ATOM 590 O O . ALA A 1 78 ? 11.224 6.547 -8.634 1.00 69.56 78 ALA A O 1
ATOM 591 N N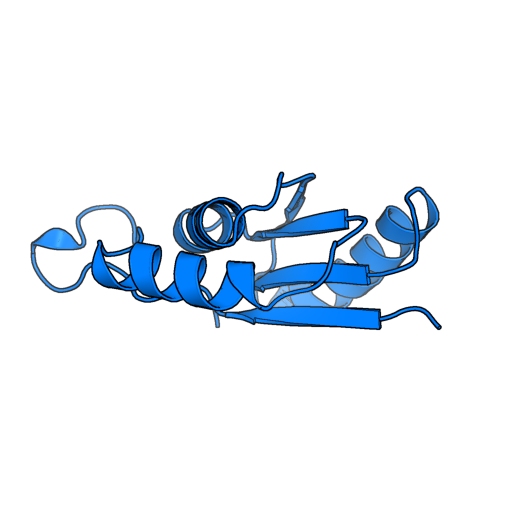 . GLN A 1 79 ? 10.209 8.401 -9.382 1.00 69.00 79 GLN A N 1
ATOM 592 C CA . GLN A 1 79 ? 9.741 7.801 -10.639 1.00 69.00 79 GLN A CA 1
ATOM 593 C C . GLN A 1 79 ? 10.911 7.373 -11.535 1.00 69.00 79 GLN A C 1
ATOM 595 O O . GLN A 1 79 ? 10.899 6.266 -12.081 1.00 69.00 79 GLN A O 1
ATOM 600 N N . ALA A 1 80 ? 11.938 8.220 -11.663 1.00 72.88 80 ALA A N 1
ATOM 601 C CA . ALA A 1 80 ? 13.135 7.895 -12.434 1.00 72.88 80 ALA A CA 1
ATOM 602 C C . ALA A 1 80 ? 13.894 6.698 -11.834 1.00 72.88 80 ALA A C 1
ATOM 604 O O . ALA A 1 80 ? 14.298 5.789 -12.565 1.00 72.88 80 ALA A O 1
ATOM 605 N N . GLU A 1 81 ? 14.037 6.657 -10.509 1.00 71.81 81 GLU A N 1
ATOM 606 C CA . GLU A 1 81 ? 14.664 5.546 -9.788 1.00 71.81 81 GLU A CA 1
ATOM 607 C C . GLU A 1 81 ? 13.846 4.249 -9.915 1.00 71.81 81 GLU A C 1
ATOM 609 O O . GLU A 1 81 ? 14.397 3.180 -10.183 1.00 71.81 81 GLU A O 1
ATOM 614 N N . LEU A 1 82 ? 12.516 4.337 -9.825 1.00 73.88 82 LEU A N 1
ATOM 615 C CA . LEU A 1 82 ? 11.599 3.218 -10.056 1.00 73.88 82 LEU A CA 1
ATOM 616 C C . LEU A 1 82 ? 11.760 2.643 -11.460 1.00 73.88 82 LEU A C 1
ATOM 618 O O . LEU A 1 82 ? 11.863 1.428 -11.608 1.00 73.88 82 LEU A O 1
ATOM 622 N N . ALA A 1 83 ? 11.859 3.488 -12.486 1.00 71.69 83 ALA A N 1
ATOM 623 C CA . ALA A 1 83 ? 12.091 3.028 -13.852 1.00 71.69 83 ALA A CA 1
ATOM 624 C C . ALA A 1 83 ? 13.409 2.237 -13.986 1.00 71.69 83 ALA A C 1
ATOM 626 O O . ALA A 1 83 ? 13.440 1.208 -14.668 1.00 71.69 83 ALA A O 1
ATOM 627 N N . HIS A 1 84 ? 14.474 2.662 -13.296 1.00 71.25 84 HIS A N 1
ATOM 628 C CA . HIS A 1 84 ? 15.755 1.946 -13.265 1.00 71.25 84 HIS A CA 1
ATOM 629 C C . HIS A 1 84 ? 15.673 0.625 -12.486 1.00 71.25 84 HIS A C 1
ATOM 631 O O . HIS A 1 84 ? 16.236 -0.384 -12.917 1.00 71.25 84 HIS A O 1
ATOM 637 N N . ARG A 1 85 ? 14.959 0.593 -11.353 1.00 72.56 85 ARG A N 1
ATOM 638 C CA . ARG A 1 85 ? 14.767 -0.625 -10.543 1.00 72.56 85 ARG A CA 1
ATOM 639 C C . ARG A 1 85 ? 13.917 -1.659 -11.274 1.00 72.56 85 ARG A C 1
ATOM 641 O O . ARG A 1 85 ? 14.315 -2.816 -11.355 1.00 72.56 85 ARG A O 1
ATOM 648 N N . VAL A 1 86 ? 12.831 -1.231 -11.909 1.00 68.88 86 VAL A N 1
ATOM 649 C CA . VAL A 1 86 ? 11.949 -2.097 -12.703 1.00 68.88 86 VAL A CA 1
ATOM 650 C C . VAL A 1 86 ? 12.665 -2.667 -13.924 1.00 68.88 86 VAL A C 1
ATOM 652 O O . VAL A 1 86 ? 12.425 -3.813 -14.274 1.00 68.88 86 VAL A O 1
ATOM 655 N N . ALA A 1 87 ? 13.595 -1.937 -14.550 1.00 68.94 87 ALA A N 1
ATOM 656 C CA . ALA A 1 87 ? 14.399 -2.480 -15.649 1.00 68.94 87 ALA A CA 1
ATOM 657 C C . ALA A 1 87 ? 15.279 -3.680 -15.237 1.00 68.94 87 ALA A C 1
ATOM 659 O O . ALA A 1 87 ? 15.678 -4.459 -16.101 1.00 68.94 87 ALA A O 1
ATOM 660 N N . ARG A 1 88 ? 15.567 -3.838 -13.936 1.00 69.00 88 ARG A N 1
ATOM 661 C CA . ARG A 1 88 ? 16.306 -4.980 -13.373 1.00 69.00 88 ARG A CA 1
ATOM 662 C C . ARG A 1 88 ? 15.403 -6.155 -12.960 1.00 69.00 88 ARG A C 1
ATOM 664 O O . ARG A 1 88 ? 15.927 -7.241 -12.735 1.00 69.00 88 ARG A O 1
ATOM 671 N N . HIS A 1 89 ? 14.085 -5.954 -12.881 1.00 63.97 89 HIS A N 1
ATOM 672 C CA . HIS A 1 89 ? 13.084 -6.941 -12.446 1.00 63.97 89 HIS A CA 1
ATOM 673 C C . HIS A 1 89 ? 12.037 -7.223 -13.548 1.00 63.97 89 HIS A C 1
ATOM 675 O O . HIS A 1 89 ? 12.099 -6.641 -14.629 1.00 63.97 89 HIS A O 1
ATOM 681 N N . ASP A 1 90 ? 11.098 -8.156 -13.324 1.00 59.31 90 ASP A N 1
ATOM 682 C CA . ASP A 1 90 ? 10.066 -8.501 -14.318 1.00 59.31 90 ASP A CA 1
ATOM 683 C C . ASP A 1 90 ? 9.184 -7.267 -14.632 1.00 59.31 90 ASP A C 1
ATOM 685 O O . ASP A 1 90 ? 8.446 -6.789 -13.767 1.00 59.31 90 ASP A O 1
ATOM 689 N N . PRO A 1 91 ? 9.228 -6.729 -15.865 1.00 58.34 91 PRO A N 1
ATOM 690 C CA . PRO A 1 91 ? 8.733 -5.389 -16.188 1.00 58.34 91 PRO A CA 1
ATOM 691 C C . PRO A 1 91 ? 7.211 -5.305 -16.389 1.00 58.34 91 PRO A C 1
ATOM 693 O O . PRO A 1 91 ? 6.717 -4.340 -16.982 1.00 58.34 91 PRO A O 1
ATOM 696 N N . ARG A 1 92 ? 6.454 -6.333 -15.994 1.00 56.91 92 ARG A N 1
ATOM 697 C CA . ARG A 1 92 ? 5.043 -6.468 -16.380 1.00 56.91 92 ARG A CA 1
ATOM 698 C C . ARG A 1 92 ? 4.101 -5.554 -15.594 1.00 56.91 92 ARG A C 1
ATOM 700 O O . ARG A 1 92 ? 3.150 -5.060 -16.197 1.00 56.91 92 ARG A O 1
ATOM 707 N N . LEU A 1 93 ? 4.354 -5.298 -14.306 1.00 60.84 93 LEU A N 1
ATOM 708 C CA . LEU A 1 93 ? 3.469 -4.472 -13.475 1.00 60.84 93 LEU A CA 1
ATOM 709 C C . LEU A 1 93 ? 4.177 -4.002 -12.189 1.00 60.84 93 LEU A C 1
ATOM 711 O O . LEU A 1 93 ? 4.711 -4.835 -11.453 1.00 60.84 93 LEU A O 1
ATOM 715 N N . THR A 1 94 ? 4.147 -2.697 -11.898 1.00 64.56 94 THR A N 1
ATOM 716 C CA . THR A 1 94 ? 4.744 -2.110 -10.680 1.00 64.56 94 THR A CA 1
ATOM 717 C C . THR A 1 94 ? 3.686 -1.450 -9.806 1.00 64.56 94 THR A C 1
ATOM 719 O O . THR A 1 94 ? 2.931 -0.627 -10.315 1.00 64.56 94 THR A O 1
ATOM 722 N N . CYS A 1 95 ? 3.634 -1.787 -8.513 1.00 69.62 95 CYS A N 1
ATOM 723 C CA . CYS A 1 95 ? 2.721 -1.160 -7.550 1.00 69.62 95 CYS A CA 1
ATOM 724 C C . CYS A 1 95 ? 3.487 -0.200 -6.638 1.00 69.62 95 CYS A C 1
ATOM 726 O O . CYS A 1 95 ? 4.492 -0.584 -6.037 1.00 69.62 95 CYS A O 1
ATOM 728 N N . VAL A 1 96 ? 2.996 1.033 -6.515 1.00 70.38 96 VAL A N 1
ATOM 729 C CA . VAL A 1 96 ? 3.535 2.050 -5.609 1.00 70.38 96 VAL A CA 1
ATOM 730 C C . VAL A 1 96 ? 2.456 2.448 -4.615 1.00 70.38 96 VAL A C 1
ATOM 732 O O . VAL A 1 96 ? 1.424 2.994 -5.013 1.00 70.38 96 VAL A O 1
ATOM 735 N N . THR A 1 97 ? 2.692 2.231 -3.320 1.00 71.06 97 THR A N 1
ATOM 736 C CA . THR A 1 97 ? 1.823 2.775 -2.268 1.00 71.06 97 THR A CA 1
ATOM 737 C C . THR A 1 97 ? 2.384 4.099 -1.743 1.00 71.06 97 THR A C 1
ATOM 739 O O . THR A 1 97 ? 3.464 4.158 -1.151 1.00 71.06 97 THR A O 1
ATOM 742 N N . SER A 1 98 ? 1.648 5.193 -1.951 1.00 66.38 98 SER A N 1
ATOM 743 C CA . SER A 1 98 ? 2.058 6.537 -1.536 1.00 66.38 98 SER A CA 1
ATOM 744 C C . SER A 1 98 ? 1.137 7.136 -0.470 1.00 66.38 98 SER A C 1
ATOM 746 O O . SER A 1 98 ? -0.009 6.726 -0.253 1.00 66.38 98 SER A O 1
ATOM 748 N N . SER A 1 99 ? 1.683 8.114 0.247 1.00 61.66 99 SER A N 1
ATOM 749 C CA . SER A 1 99 ? 0.935 8.993 1.136 1.00 61.66 99 SER A CA 1
ATOM 750 C C . SER A 1 99 ? 0.862 10.362 0.480 1.00 61.66 99 SER A C 1
ATOM 752 O O . SER A 1 99 ? 1.894 11.016 0.396 1.00 61.66 99 SER A O 1
ATOM 754 N N . PHE A 1 100 ? -0.317 10.777 0.025 1.00 53.22 100 PHE A N 1
ATOM 755 C CA . PHE A 1 100 ? -0.578 12.177 -0.313 1.00 53.22 100 PHE A CA 1
ATOM 756 C C . PHE A 1 100 ? -1.429 12.781 0.797 1.00 53.22 100 PHE A C 1
ATOM 758 O O . PHE A 1 100 ? -2.486 12.172 1.095 1.00 53.22 100 PHE A O 1
#

pLDDT: mean 81.2, std 12.34, range [53.22, 97.81]

Radius of gyration: 13.57 Å; chains: 1; bounding box: 28×27×43 Å